Protein AF-A0AA96N6B8-F1 (afdb_monomer)

pLDDT: mean 71.85, std 11.32, range [42.31, 88.94]

Solvent-accessible surface area (backbone atoms only — not comparable to full-atom values): 5215 Å² total; per-residue (Å²): 62,39,41,42,42,38,42,90,94,44,93,86,57,66,51,75,48,83,50,80,80,85,64,47,78,66,54,49,50,54,50,48,54,51,51,52,52,51,41,59,76,65,66,27,53,34,38,39,42,34,32,65,69,46,89,76,80,52,72,69,58,48,54,51,53,53,52,46,51,52,55,38,44,75,74,60,25,46,71,44,83,40,47,74,65,81,88,80,121

Foldseek 3Di:
DKKWFDAPPDPPDIDIDDDDDPDDPVNLVVVLVVCLVCCLVVVTQEMEDECLVPPDDDPSSVVSVVVSCVSCVVSNYHYDYHNDDPVPD

Mean predicted aligned error: 8.03 Å

Sequence (89 aa):
MQLKFSRIGSPSNANYVEFSWDIDTKRAQQLMDNALLQGTQLELKYLIIDLSGVPIIDTMVANQIFKIISALKLTGIRTILTGICPEIA

Structure (mmCIF, N/CA/C/O backbone):
data_AF-A0AA96N6B8-F1
#
_entry.id   AF-A0AA96N6B8-F1
#
loop_
_atom_site.group_PDB
_atom_site.id
_atom_site.type_symbol
_atom_site.label_atom_id
_atom_site.label_alt_id
_atom_site.label_comp_id
_atom_site.label_asym_id
_atom_site.label_entity_id
_atom_site.label_seq_id
_atom_site.pdbx_PDB_ins_code
_atom_site.Cartn_x
_atom_site.Cartn_y
_atom_site.Cartn_z
_atom_site.occupancy
_atom_site.B_iso_or_equiv
_atom_site.auth_seq_id
_atom_site.auth_comp_id
_atom_site.auth_asym_id
_atom_site.auth_atom_id
_atom_site.pdbx_PDB_model_num
ATOM 1 N N . MET A 1 1 ? 2.770 9.562 -7.036 1.00 64.62 1 MET A N 1
ATOM 2 C CA . MET A 1 1 ? 1.722 8.693 -6.454 1.00 64.62 1 MET A CA 1
ATOM 3 C C . MET A 1 1 ? 0.892 9.562 -5.531 1.00 64.62 1 MET A C 1
ATOM 5 O O . MET A 1 1 ? 1.477 10.416 -4.871 1.00 64.62 1 MET A O 1
ATOM 9 N N . GLN A 1 2 ? -0.424 9.380 -5.483 1.00 65.44 2 GLN A N 1
ATOM 10 C CA . GLN A 1 2 ? -1.280 10.095 -4.532 1.00 65.44 2 GLN A CA 1
ATOM 11 C C . GLN A 1 2 ? -1.991 9.111 -3.600 1.00 65.44 2 GLN A C 1
ATOM 13 O O . GLN A 1 2 ? -2.478 8.070 -4.042 1.00 65.44 2 GLN A O 1
ATOM 18 N N . LEU A 1 3 ? -2.042 9.440 -2.306 1.00 65.50 3 LEU A N 1
ATOM 19 C CA . LEU A 1 3 ? -2.836 8.707 -1.323 1.00 65.50 3 LEU A CA 1
ATOM 20 C C . LEU A 1 3 ? -4.073 9.520 -0.971 1.00 65.50 3 LEU A C 1
ATOM 22 O O . LEU A 1 3 ? -3.972 10.661 -0.517 1.00 65.50 3 LEU A O 1
ATOM 26 N N . LYS A 1 4 ? -5.242 8.906 -1.142 1.00 69.06 4 LYS A N 1
ATOM 27 C CA . LYS A 1 4 ? -6.514 9.491 -0.730 1.00 69.06 4 LYS A CA 1
ATOM 28 C C . LYS A 1 4 ? -7.085 8.687 0.427 1.00 69.06 4 LYS A C 1
ATOM 30 O O . LYS A 1 4 ? -7.495 7.534 0.272 1.00 69.06 4 LYS A O 1
ATOM 35 N N . PHE A 1 5 ? -7.139 9.334 1.582 1.00 69.38 5 PHE A N 1
ATOM 36 C CA . PHE A 1 5 ? -7.692 8.789 2.811 1.00 69.38 5 PHE A CA 1
ATOM 37 C C . PHE A 1 5 ? -9.155 9.225 2.932 1.00 69.38 5 PHE A C 1
ATOM 39 O O . PHE A 1 5 ? -9.465 10.415 2.850 1.00 69.38 5 PHE A O 1
ATOM 46 N N . SER A 1 6 ? -10.077 8.272 3.099 1.00 63.47 6 SER A N 1
ATOM 47 C CA . SER A 1 6 ? -11.505 8.586 3.214 1.00 63.47 6 SER A CA 1
ATOM 48 C C . SER A 1 6 ? -12.223 7.678 4.207 1.00 63.47 6 SER A C 1
ATOM 50 O O . SER A 1 6 ? -12.105 6.451 4.173 1.00 63.47 6 SER A O 1
ATOM 52 N N . ARG A 1 7 ? -13.034 8.291 5.076 1.00 64.19 7 ARG A N 1
ATOM 53 C CA . ARG A 1 7 ? -13.962 7.581 5.957 1.00 64.19 7 ARG A CA 1
ATOM 54 C C . ARG A 1 7 ? -15.331 7.500 5.280 1.00 64.19 7 ARG A C 1
ATOM 56 O O . ARG A 1 7 ? -16.082 8.475 5.276 1.00 64.19 7 ARG A O 1
ATOM 63 N N . ILE A 1 8 ? -15.677 6.341 4.707 1.00 52.62 8 ILE A N 1
ATOM 64 C CA . ILE A 1 8 ? -17.017 6.133 4.127 1.00 52.62 8 ILE A CA 1
ATOM 65 C C . ILE A 1 8 ? -18.072 6.327 5.231 1.00 52.62 8 ILE A C 1
ATOM 67 O O . ILE A 1 8 ? -18.047 5.627 6.245 1.00 52.62 8 ILE A O 1
ATOM 71 N N . GLY A 1 9 ? -18.956 7.313 5.031 1.00 51.94 9 GLY A N 1
ATOM 72 C CA . GLY A 1 9 ? -19.936 7.811 6.008 1.00 51.94 9 GLY A CA 1
ATOM 73 C C . GLY A 1 9 ? -19.757 9.286 6.405 1.00 51.94 9 GLY A C 1
ATOM 74 O O . GLY A 1 9 ? -20.650 9.850 7.023 1.00 51.94 9 GLY A O 1
ATOM 75 N N . SER A 1 10 ? -18.644 9.930 6.029 1.00 50.12 10 SER A N 1
ATOM 76 C CA . SER A 1 10 ? -18.434 11.377 6.195 1.00 50.12 10 SER A CA 1
ATOM 77 C C . SER A 1 10 ? -17.842 11.967 4.906 1.00 50.12 10 SER A C 1
ATOM 79 O O . SER A 1 10 ? -16.619 12.055 4.785 1.00 50.12 10 SER A O 1
ATOM 81 N N . PRO A 1 11 ? -18.673 12.349 3.915 1.00 49.09 11 PRO A N 1
ATOM 82 C CA . PRO A 1 11 ? -18.204 12.836 2.611 1.00 49.09 11 PRO A CA 1
ATOM 83 C C . PRO A 1 11 ? -17.387 14.142 2.679 1.00 49.09 11 PRO A C 1
ATOM 85 O O . PRO A 1 11 ? -16.733 14.497 1.705 1.00 49.09 11 PRO A O 1
ATOM 88 N N . SER A 1 12 ? -17.379 14.829 3.823 1.00 57.28 12 SER A N 1
ATOM 89 C CA . SER A 1 12 ? -16.673 16.094 4.054 1.00 57.28 12 SER A CA 1
ATOM 90 C C . SER A 1 12 ? -15.204 15.982 4.501 1.00 57.28 12 SER A C 1
ATOM 92 O O . SER A 1 12 ? -14.516 16.993 4.458 1.00 57.28 12 SER A O 1
ATOM 94 N N . ASN A 1 13 ? -14.692 14.804 4.896 1.00 56.12 13 ASN A N 1
ATOM 95 C CA . ASN A 1 13 ? -13.322 14.645 5.430 1.00 56.12 13 ASN A CA 1
ATOM 96 C C . ASN A 1 13 ? -12.475 13.682 4.578 1.00 56.12 13 ASN A C 1
ATOM 98 O O . ASN A 1 13 ? -12.089 12.598 5.021 1.00 56.12 13 ASN A O 1
ATOM 102 N N . ALA A 1 14 ? -12.213 14.058 3.325 1.00 60.81 14 ALA A N 1
ATOM 103 C CA . ALA A 1 14 ? -11.205 13.390 2.506 1.00 60.81 14 ALA A CA 1
ATOM 104 C C . ALA A 1 14 ? -9.872 14.138 2.631 1.00 60.81 14 ALA A C 1
ATOM 106 O O . ALA A 1 14 ? -9.776 15.291 2.217 1.00 60.81 14 ALA A O 1
ATOM 107 N N . ASN A 1 15 ? -8.857 13.471 3.180 1.00 63.78 15 ASN A N 1
ATOM 108 C CA . ASN A 1 15 ? -7.500 14.005 3.242 1.00 63.78 15 ASN A CA 1
ATOM 109 C C . ASN A 1 15 ? -6.685 13.426 2.087 1.00 63.78 15 ASN A C 1
ATOM 111 O O . ASN A 1 15 ? -6.692 12.212 1.854 1.00 63.78 15 ASN A O 1
ATOM 115 N N . TYR A 1 16 ? -5.988 14.302 1.374 1.00 62.88 16 TYR A N 1
ATOM 116 C CA . TYR A 1 16 ? -5.076 13.928 0.303 1.00 62.88 16 TYR A CA 1
ATOM 117 C C . TYR A 1 16 ? -3.652 14.132 0.781 1.00 62.88 16 TYR A C 1
ATOM 119 O O . TYR A 1 16 ? -3.339 15.144 1.407 1.00 62.88 16 TYR A O 1
ATOM 127 N N . VAL A 1 17 ? -2.794 13.173 0.463 1.00 64.62 17 V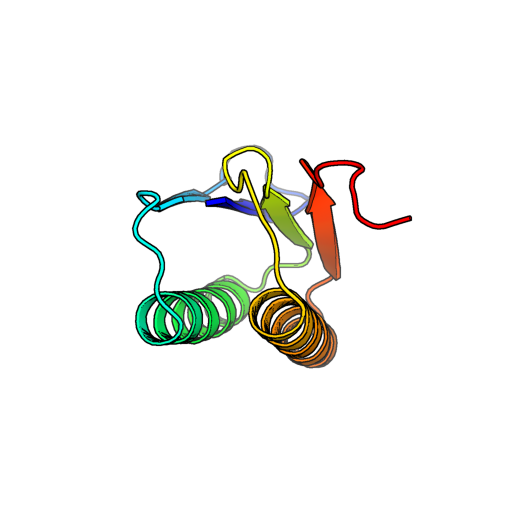AL A N 1
ATOM 128 C CA . VAL A 1 17 ? -1.356 13.342 0.608 1.00 64.62 17 VAL A CA 1
ATOM 129 C C . VAL A 1 17 ? -0.734 13.136 -0.765 1.00 64.62 17 VAL A C 1
ATOM 131 O O . VAL A 1 17 ? -0.802 12.048 -1.347 1.00 64.62 17 VAL A O 1
ATOM 134 N N . GLU A 1 18 ? -0.186 14.224 -1.300 1.00 55.75 18 GLU A N 1
ATOM 135 C CA . GLU A 1 18 ? 0.499 14.258 -2.588 1.00 55.75 18 GLU A CA 1
ATOM 136 C C . GLU A 1 18 ? 2.000 14.040 -2.405 1.00 55.75 18 GLU A C 1
ATOM 138 O O . GLU A 1 18 ? 2.609 14.552 -1.464 1.00 55.75 18 GLU A O 1
ATOM 143 N N . PHE A 1 19 ? 2.607 13.296 -3.331 1.00 59.62 19 PHE A N 1
ATOM 144 C CA . PHE A 1 19 ? 4.035 13.000 -3.301 1.00 59.62 19 PHE A CA 1
ATOM 145 C C . PHE A 1 19 ? 4.670 13.217 -4.678 1.00 59.62 19 PHE A C 1
ATOM 147 O O . PHE A 1 19 ? 4.178 12.703 -5.688 1.00 59.62 19 PHE A O 1
ATOM 154 N N . SER A 1 20 ? 5.780 13.964 -4.692 1.00 49.62 20 SER A N 1
ATOM 155 C CA . SER A 1 20 ? 6.589 14.243 -5.884 1.00 49.62 20 SER A CA 1
ATOM 156 C C . SER A 1 20 ? 7.485 13.054 -6.250 1.00 49.62 20 SER A C 1
ATOM 158 O O . SER A 1 20 ? 7.928 12.299 -5.386 1.00 49.62 20 SER A O 1
ATOM 160 N N . TRP A 1 21 ? 7.706 12.884 -7.550 1.00 51.78 21 TRP A N 1
ATOM 161 C CA . TRP A 1 21 ? 7.940 11.605 -8.225 1.00 51.78 21 TRP A CA 1
ATOM 162 C C . TRP A 1 21 ? 9.341 11.006 -8.146 1.00 51.78 21 TRP A C 1
ATOM 164 O O . TRP A 1 21 ? 9.588 9.936 -8.688 1.00 51.78 21 TRP A O 1
ATOM 174 N N . ASP A 1 22 ? 10.250 11.638 -7.425 1.00 57.47 22 ASP A N 1
ATOM 175 C CA . ASP A 1 22 ? 11.617 11.145 -7.294 1.00 57.47 22 ASP A CA 1
ATOM 176 C C . ASP A 1 22 ? 11.700 10.116 -6.144 1.00 57.47 22 ASP A C 1
ATOM 178 O O . ASP A 1 22 ? 12.409 10.291 -5.149 1.00 57.47 22 ASP A O 1
ATOM 182 N N . ILE A 1 23 ? 10.829 9.100 -6.206 1.00 58.09 23 ILE A N 1
ATOM 183 C CA . ILE A 1 23 ? 10.669 8.066 -5.180 1.00 58.09 23 ILE A CA 1
ATOM 184 C C . ILE A 1 23 ? 11.725 6.985 -5.423 1.00 58.09 23 ILE A C 1
ATOM 186 O O . ILE A 1 23 ? 11.533 6.080 -6.229 1.00 58.09 23 ILE A O 1
ATOM 190 N N . ASP A 1 24 ? 12.831 7.059 -4.686 1.00 62.78 24 ASP A N 1
ATOM 191 C CA . ASP A 1 24 ? 13.711 5.912 -4.479 1.00 62.78 24 ASP A CA 1
ATOM 192 C C . ASP A 1 24 ? 13.107 4.936 -3.443 1.00 62.78 24 ASP A C 1
ATOM 194 O O . ASP A 1 24 ? 12.121 5.230 -2.754 1.00 62.78 24 ASP A O 1
ATOM 198 N N . THR A 1 25 ? 13.717 3.759 -3.288 1.00 59.00 25 THR A N 1
ATOM 199 C CA . THR A 1 25 ? 13.303 2.722 -2.323 1.00 59.00 25 THR A CA 1
ATOM 200 C C . THR A 1 25 ? 13.120 3.259 -0.896 1.00 59.00 25 THR A C 1
ATOM 202 O O . THR A 1 25 ? 12.259 2.782 -0.153 1.00 59.00 25 THR A O 1
ATOM 205 N N . LYS A 1 26 ? 13.905 4.266 -0.494 1.00 66.56 26 LYS A N 1
ATOM 206 C CA . LYS A 1 26 ? 13.868 4.840 0.854 1.00 66.56 26 LYS A CA 1
ATOM 207 C C . LYS A 1 26 ? 12.650 5.742 1.034 1.00 66.56 26 LYS A C 1
ATOM 209 O O . LYS A 1 26 ? 11.955 5.630 2.044 1.00 66.56 26 LYS A O 1
ATOM 214 N N . ARG A 1 27 ? 12.347 6.589 0.049 1.00 68.12 27 ARG A N 1
ATOM 215 C CA . ARG A 1 27 ? 11.131 7.417 0.043 1.00 68.12 27 ARG A CA 1
ATOM 216 C C . ARG A 1 27 ? 9.872 6.573 -0.053 1.00 68.12 27 ARG A C 1
ATOM 218 O O . ARG A 1 27 ? 8.890 6.894 0.615 1.00 68.12 27 ARG A O 1
ATOM 225 N N . ALA A 1 28 ? 9.919 5.468 -0.801 1.00 67.00 28 ALA A N 1
ATOM 226 C CA . ALA A 1 28 ? 8.836 4.496 -0.812 1.00 67.00 28 ALA A CA 1
ATOM 227 C C . ALA A 1 28 ? 8.572 3.987 0.611 1.00 67.00 28 ALA A C 1
ATOM 229 O O . ALA A 1 28 ? 7.430 4.069 1.046 1.00 67.00 28 ALA A O 1
ATOM 230 N N . GLN A 1 29 ? 9.613 3.571 1.355 1.00 67.38 29 GLN A N 1
ATOM 231 C CA . GLN A 1 29 ? 9.504 3.078 2.743 1.00 67.38 29 GLN A CA 1
ATOM 232 C C . GLN A 1 29 ? 8.891 4.102 3.695 1.00 67.38 29 GLN A C 1
ATOM 234 O O . GLN A 1 29 ? 7.952 3.787 4.419 1.00 67.38 29 GLN A O 1
ATOM 239 N N . GLN A 1 30 ? 9.355 5.347 3.642 1.00 73.81 30 GLN A N 1
ATOM 240 C CA . GLN A 1 30 ? 8.808 6.417 4.480 1.00 73.81 30 GLN A CA 1
ATOM 241 C C . GLN A 1 30 ? 7.333 6.697 4.176 1.00 73.81 30 GLN A C 1
ATOM 243 O O . GLN A 1 30 ? 6.543 6.989 5.075 1.00 73.81 30 GLN A O 1
ATOM 248 N N . LEU A 1 31 ? 6.945 6.594 2.907 1.00 70.44 31 LEU A N 1
ATOM 249 C CA . LEU A 1 31 ? 5.555 6.721 2.499 1.00 70.44 31 LEU A CA 1
ATOM 250 C C . LEU A 1 31 ? 4.706 5.571 3.063 1.00 70.44 31 LEU A C 1
ATOM 252 O O . LEU A 1 31 ? 3.591 5.822 3.522 1.00 70.44 31 LEU A O 1
ATOM 256 N N . MET A 1 32 ? 5.250 4.348 3.110 1.00 69.81 32 MET A N 1
ATOM 257 C CA . MET A 1 32 ? 4.593 3.184 3.730 1.00 69.81 32 MET A CA 1
ATOM 258 C C . MET A 1 32 ? 4.278 3.430 5.202 1.00 69.81 32 MET A C 1
ATOM 260 O O . MET A 1 32 ? 3.135 3.252 5.625 1.00 69.81 32 MET A O 1
ATOM 264 N N . ASP A 1 33 ? 5.279 3.867 5.965 1.00 73.38 33 ASP A N 1
ATOM 265 C CA . ASP A 1 33 ? 5.156 4.058 7.409 1.00 73.38 33 ASP A CA 1
ATOM 266 C C . ASP A 1 33 ? 4.138 5.162 7.718 1.00 73.38 33 ASP A C 1
ATOM 268 O O . ASP A 1 33 ? 3.280 5.012 8.589 1.00 73.38 33 ASP A O 1
ATOM 272 N N . ASN A 1 34 ? 4.155 6.237 6.925 1.00 77.12 34 ASN A N 1
ATOM 273 C CA . ASN A 1 34 ? 3.190 7.325 7.039 1.00 77.12 34 ASN A CA 1
ATOM 274 C C . ASN A 1 34 ? 1.763 6.891 6.687 1.00 77.12 34 ASN A C 1
ATOM 276 O O . ASN A 1 34 ? 0.826 7.301 7.369 1.00 77.12 34 ASN A O 1
ATOM 280 N N . ALA A 1 35 ? 1.577 6.069 5.651 1.00 73.44 35 ALA A N 1
ATOM 281 C CA . ALA A 1 35 ? 0.258 5.570 5.267 1.00 73.44 35 ALA A CA 1
ATOM 282 C C . ALA A 1 35 ? -0.337 4.638 6.334 1.00 73.44 35 ALA A C 1
ATOM 284 O O . ALA A 1 35 ? -1.527 4.734 6.637 1.00 73.44 35 ALA A O 1
ATOM 285 N N . LEU A 1 36 ? 0.487 3.772 6.932 1.00 72.94 36 LEU A N 1
ATOM 286 C CA . LEU A 1 36 ? 0.088 2.884 8.027 1.00 72.94 36 LEU A CA 1
ATOM 287 C C . LEU A 1 36 ? -0.245 3.662 9.302 1.00 72.94 36 LEU A C 1
ATOM 289 O O . LEU A 1 36 ? -1.290 3.419 9.915 1.00 72.94 36 LEU A O 1
ATOM 293 N N . LEU A 1 37 ? 0.611 4.616 9.678 1.00 79.62 37 LEU A N 1
ATOM 294 C CA . LEU A 1 37 ? 0.418 5.450 10.860 1.00 79.62 37 LEU A CA 1
ATOM 295 C C . LEU A 1 37 ? -0.854 6.292 10.730 1.00 79.62 37 LEU A C 1
ATOM 297 O O . LEU A 1 37 ? -1.730 6.214 11.590 1.00 79.62 37 LEU A O 1
ATOM 301 N N . GLN A 1 38 ? -0.993 7.041 9.632 1.00 76.06 38 GLN A N 1
ATOM 302 C CA . GLN A 1 38 ? -2.163 7.890 9.404 1.00 76.06 38 GLN A CA 1
ATOM 303 C C . GLN A 1 38 ? -3.432 7.062 9.223 1.00 76.06 38 GLN A C 1
ATOM 305 O O . GLN A 1 38 ? -4.470 7.408 9.776 1.00 76.06 38 GLN A O 1
ATOM 310 N N . GLY A 1 39 ? -3.363 5.945 8.494 1.00 73.50 39 GLY A N 1
ATOM 311 C CA . GLY A 1 39 ? -4.526 5.094 8.268 1.00 73.50 39 GLY A CA 1
ATOM 312 C C . GLY A 1 39 ? -5.104 4.520 9.559 1.00 73.50 39 GLY A C 1
ATOM 313 O O . GLY A 1 39 ? -6.324 4.484 9.724 1.00 73.50 39 GLY A O 1
ATOM 314 N N . THR A 1 40 ? -4.226 4.135 10.487 1.00 74.50 40 THR A N 1
ATOM 315 C CA . THR A 1 40 ? -4.616 3.618 11.802 1.00 74.50 40 THR A CA 1
ATOM 316 C C . THR A 1 40 ? -5.120 4.738 12.714 1.00 74.50 40 THR A C 1
ATOM 318 O O . THR A 1 40 ? -6.186 4.600 13.304 1.00 74.50 40 THR A O 1
ATOM 321 N N . GLN A 1 41 ? -4.410 5.872 12.791 1.00 78.62 41 GLN A N 1
ATOM 322 C CA . GLN A 1 41 ? -4.823 7.027 13.605 1.00 78.62 41 GLN A CA 1
ATOM 323 C C . GLN A 1 41 ? -6.177 7.607 13.180 1.00 78.62 41 GLN A C 1
ATOM 325 O O . GLN A 1 41 ? -6.934 8.090 14.016 1.00 78.62 41 GLN A O 1
ATOM 330 N N . L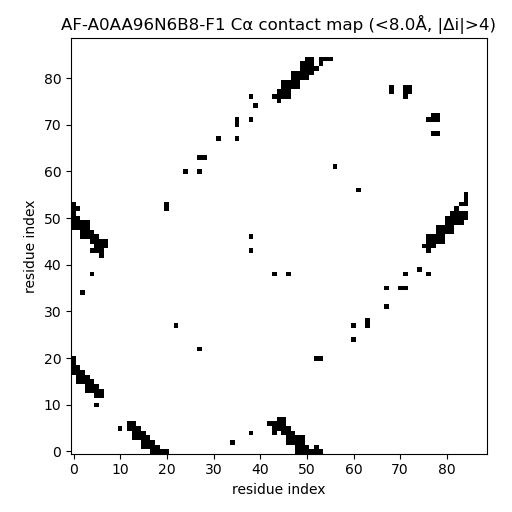EU A 1 42 ? -6.481 7.569 11.883 1.00 74.19 42 LEU A N 1
ATOM 331 C CA . LEU A 1 42 ? -7.719 8.106 11.319 1.00 74.19 42 LEU A CA 1
ATOM 332 C C . LEU A 1 42 ? -8.867 7.078 11.282 1.00 74.19 42 LEU A C 1
ATOM 334 O O . LEU A 1 42 ? -9.921 7.387 10.721 1.00 74.19 42 LEU A O 1
ATOM 338 N N . GLU A 1 43 ? -8.672 5.873 11.840 1.00 75.69 43 GLU A N 1
ATOM 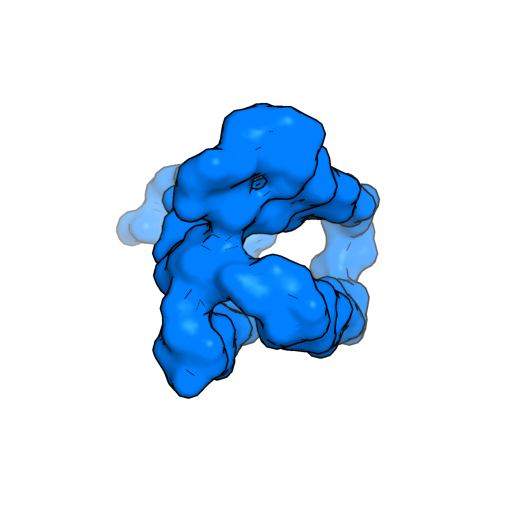339 C CA . GLU A 1 43 ? -9.643 4.763 11.841 1.00 75.69 43 GLU A CA 1
ATOM 340 C C . GLU A 1 43 ? -10.280 4.533 10.463 1.00 75.69 43 GLU A C 1
ATOM 342 O O . GLU A 1 43 ? -11.505 4.429 10.293 1.00 75.69 43 GLU A O 1
ATOM 347 N N . LEU A 1 44 ? -9.446 4.534 9.425 1.00 77.50 44 LEU A N 1
ATOM 348 C CA . LEU A 1 44 ? -9.958 4.473 8.068 1.00 77.50 44 LEU A CA 1
ATOM 349 C C . LEU A 1 44 ? -10.580 3.113 7.792 1.00 77.50 44 LEU A C 1
ATOM 351 O O . LEU A 1 44 ? -10.058 2.067 8.148 1.00 77.50 44 LEU A O 1
ATOM 355 N N . LYS A 1 45 ? -11.693 3.117 7.065 1.00 81.94 45 LYS A N 1
ATOM 356 C CA . LYS A 1 45 ? -12.235 1.880 6.491 1.00 81.94 45 LYS A CA 1
ATOM 357 C C . LYS A 1 45 ? -11.644 1.593 5.114 1.00 81.94 45 LYS A C 1
ATOM 359 O O . LYS A 1 45 ? -11.626 0.439 4.689 1.00 81.94 45 LYS A O 1
ATOM 364 N N . TYR A 1 46 ? -11.193 2.639 4.416 1.00 82.25 46 TYR A N 1
ATOM 365 C CA . TYR A 1 46 ? -10.743 2.559 3.033 1.00 82.25 46 TYR A CA 1
ATOM 366 C C . TYR A 1 46 ? -9.536 3.463 2.766 1.00 82.25 46 TYR A C 1
ATOM 368 O O . TYR A 1 46 ? -9.466 4.585 3.270 1.00 82.25 46 TYR A O 1
ATOM 376 N N . LEU A 1 47 ? -8.628 2.980 1.919 1.00 82.81 47 LEU A N 1
ATOM 377 C CA . LEU A 1 47 ? -7.503 3.732 1.368 1.00 82.81 47 LEU A CA 1
ATOM 378 C C . LEU A 1 47 ? -7.487 3.587 -0.152 1.00 82.81 47 LEU A C 1
ATOM 380 O O . LEU A 1 47 ? -7.523 2.466 -0.652 1.00 82.81 47 LEU A O 1
ATOM 384 N N . ILE A 1 48 ? -7.386 4.695 -0.883 1.00 84.19 48 ILE A N 1
ATOM 385 C CA . ILE A 1 48 ? -7.144 4.667 -2.329 1.00 84.19 48 ILE A CA 1
ATOM 386 C C . ILE A 1 48 ? -5.685 5.043 -2.576 1.00 84.19 48 ILE A C 1
ATOM 388 O O . ILE A 1 48 ? -5.214 6.071 -2.084 1.00 84.19 48 ILE A O 1
ATOM 392 N N . ILE A 1 49 ? -4.990 4.205 -3.340 1.00 82.38 49 ILE A N 1
ATOM 393 C CA . ILE A 1 49 ? -3.626 4.441 -3.806 1.00 82.38 49 ILE A CA 1
ATOM 394 C C . ILE A 1 49 ? -3.692 4.680 -5.314 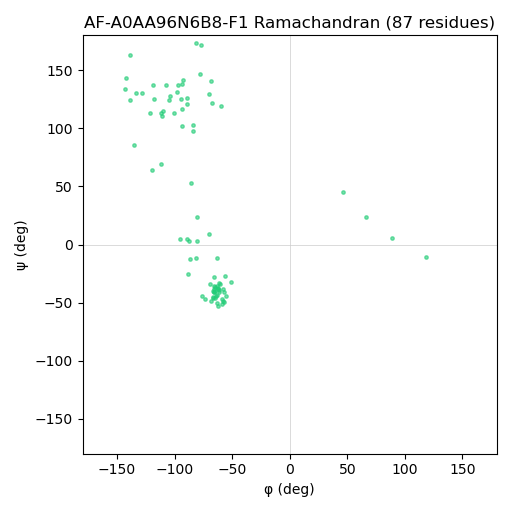1.00 82.38 49 ILE A C 1
ATOM 396 O O . ILE A 1 49 ? -4.073 3.783 -6.070 1.00 82.38 49 ILE A O 1
ATOM 400 N N . ASP A 1 50 ? -3.347 5.892 -5.744 1.00 82.06 50 ASP A N 1
ATOM 401 C CA . ASP A 1 50 ? -3.279 6.261 -7.156 1.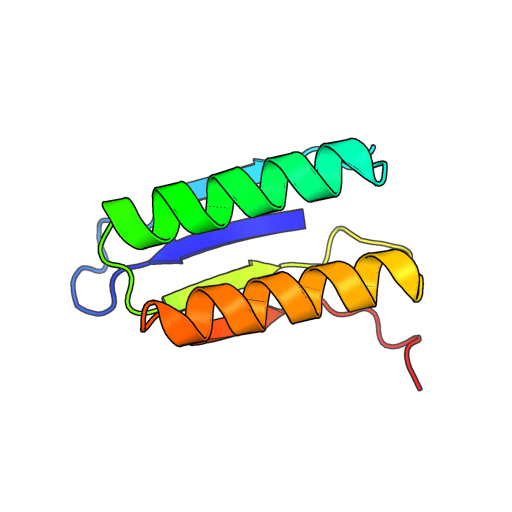00 82.06 50 ASP A CA 1
ATOM 402 C C . ASP A 1 50 ? -1.837 6.243 -7.670 1.00 82.06 50 ASP A C 1
ATOM 404 O O . ASP A 1 50 ? -0.976 7.040 -7.267 1.00 82.06 50 ASP A O 1
ATOM 408 N N . LEU A 1 51 ? -1.600 5.299 -8.576 1.00 78.69 51 LEU A N 1
ATOM 409 C CA . LEU A 1 51 ? -0.335 5.035 -9.236 1.00 78.69 51 LEU A CA 1
ATOM 410 C C . LEU A 1 51 ? -0.223 5.738 -10.596 1.00 78.69 51 LEU A C 1
ATOM 412 O O . LEU A 1 51 ? 0.798 5.573 -11.245 1.00 78.69 51 LEU A O 1
ATOM 416 N N . SER A 1 52 ? -1.192 6.569 -11.001 1.00 75.81 52 SER A N 1
ATOM 417 C CA . SER A 1 52 ? -1.225 7.256 -12.308 1.00 75.81 52 SER A CA 1
ATOM 418 C C . SER A 1 52 ? 0.004 8.118 -12.599 1.00 75.81 52 SER A C 1
ATOM 420 O O . SER A 1 52 ? 0.380 8.317 -13.749 1.00 75.81 52 SER A O 1
ATOM 422 N N . GLY A 1 53 ? 0.657 8.622 -11.553 1.00 68.69 53 GLY A N 1
ATOM 423 C CA . GLY A 1 53 ? 1.907 9.350 -11.705 1.00 68.69 53 GLY A CA 1
ATOM 424 C C . GLY A 1 53 ? 3.141 8.452 -11.854 1.00 68.69 53 GLY A C 1
ATOM 425 O O . GLY A 1 53 ? 4.196 9.000 -12.135 1.00 68.69 53 GLY A O 1
ATOM 426 N N . VAL A 1 54 ? 3.044 7.139 -11.601 1.00 71.88 54 VAL A N 1
ATOM 427 C CA . VAL A 1 54 ? 4.159 6.177 -11.662 1.00 71.88 54 VAL A CA 1
ATOM 428 C C . VAL A 1 54 ? 4.352 5.701 -13.095 1.00 71.88 54 VAL A C 1
ATOM 430 O O . VAL A 1 54 ? 3.597 4.839 -13.539 1.00 71.88 54 VAL A O 1
ATOM 433 N N . PRO A 1 55 ? 5.357 6.198 -13.836 1.00 64.12 55 PRO A N 1
ATOM 434 C CA . PRO A 1 55 ? 5.527 5.771 -15.217 1.00 64.12 55 PRO A CA 1
ATOM 435 C C . PRO A 1 55 ? 5.991 4.312 -15.307 1.00 64.12 55 PRO A C 1
ATOM 437 O O . PRO A 1 55 ? 5.602 3.613 -16.233 1.00 64.12 55 PRO A O 1
ATOM 440 N N . ILE A 1 56 ? 6.805 3.847 -14.348 1.00 72.69 56 ILE A N 1
ATOM 441 C CA . ILE A 1 56 ? 7.392 2.501 -14.342 1.00 72.69 56 ILE A CA 1
ATOM 442 C C . ILE A 1 56 ? 7.342 1.939 -12.920 1.00 72.69 56 ILE A C 1
ATOM 444 O O . ILE A 1 56 ? 7.860 2.550 -11.984 1.00 72.69 56 ILE A O 1
ATOM 448 N N .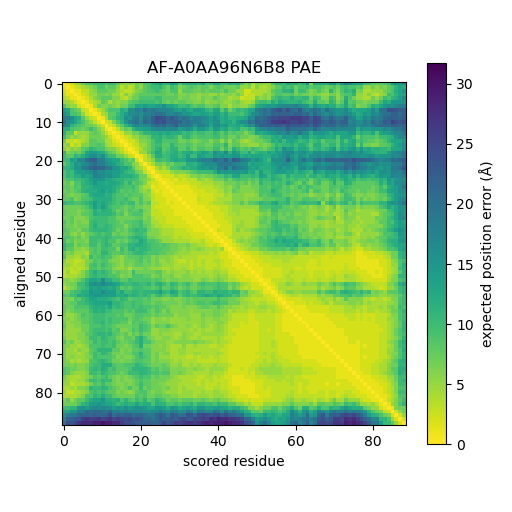 ILE A 1 57 ? 6.730 0.765 -12.766 1.00 75.12 57 ILE A N 1
ATOM 449 C CA . ILE A 1 57 ? 6.716 -0.003 -11.517 1.00 75.12 57 ILE A CA 1
ATOM 450 C C . ILE A 1 57 ? 7.559 -1.253 -11.741 1.00 75.12 57 ILE A C 1
ATOM 452 O O . ILE A 1 57 ? 7.152 -2.151 -12.473 1.00 75.12 57 ILE A O 1
ATOM 456 N N . ASP A 1 58 ? 8.722 -1.329 -11.100 1.00 76.56 58 ASP A N 1
ATOM 457 C CA . ASP A 1 58 ? 9.511 -2.557 -11.093 1.00 76.56 58 ASP A CA 1
ATOM 458 C C . ASP A 1 58 ? 9.005 -3.563 -10.039 1.00 76.56 58 ASP A C 1
ATOM 460 O O . ASP A 1 58 ? 8.140 -3.283 -9.200 1.00 76.56 58 ASP A O 1
ATOM 464 N N . THR A 1 59 ? 9.575 -4.769 -10.057 1.00 80.94 59 THR A N 1
ATOM 465 C CA . THR A 1 59 ? 9.218 -5.841 -9.117 1.00 80.94 59 THR A CA 1
ATOM 466 C C . THR A 1 59 ? 9.497 -5.479 -7.654 1.00 80.94 59 THR A C 1
ATOM 468 O O . THR A 1 59 ? 8.767 -5.922 -6.764 1.00 80.94 59 THR A O 1
ATOM 471 N N . MET A 1 60 ? 10.536 -4.687 -7.369 1.00 78.62 60 MET A N 1
ATOM 472 C CA . MET A 1 60 ? 10.863 -4.285 -5.999 1.00 78.62 60 MET A CA 1
ATOM 473 C C . MET A 1 60 ? 9.801 -3.338 -5.445 1.00 78.62 60 MET A C 1
ATOM 475 O O . MET A 1 60 ? 9.293 -3.573 -4.347 1.00 78.62 60 MET A O 1
ATOM 479 N N . VAL A 1 61 ? 9.428 -2.311 -6.206 1.00 75.50 61 VAL A N 1
ATOM 480 C CA . VAL A 1 61 ? 8.383 -1.350 -5.841 1.00 75.50 61 VAL A CA 1
ATOM 481 C C . VAL A 1 61 ? 7.030 -2.053 -5.713 1.00 75.50 61 VAL A C 1
ATOM 483 O O . VAL A 1 61 ? 6.334 -1.854 -4.716 1.00 75.50 61 VAL A O 1
ATOM 486 N N . ALA A 1 62 ? 6.684 -2.946 -6.646 1.00 79.25 62 ALA A N 1
ATOM 487 C CA . ALA A 1 62 ? 5.455 -3.737 -6.574 1.00 79.25 62 ALA A CA 1
ATOM 488 C C . ALA A 1 62 ? 5.385 -4.585 -5.291 1.00 79.25 62 ALA A C 1
ATOM 490 O O . ALA A 1 62 ? 4.393 -4.532 -4.560 1.00 79.25 62 ALA A O 1
ATOM 491 N N . ASN A 1 63 ? 6.457 -5.318 -4.967 1.00 82.00 63 ASN A N 1
ATOM 492 C CA . ASN A 1 63 ? 6.530 -6.128 -3.747 1.00 82.00 63 ASN A CA 1
ATOM 493 C C . ASN A 1 63 ? 6.318 -5.296 -2.482 1.00 82.00 63 ASN A C 1
ATOM 495 O O . ASN A 1 63 ? 5.667 -5.747 -1.537 1.00 82.00 63 ASN A O 1
ATOM 499 N N . GLN A 1 64 ? 6.856 -4.081 -2.456 1.00 76.81 64 GLN A N 1
ATOM 500 C CA . GLN A 1 64 ? 6.644 -3.174 -1.342 1.00 76.81 64 GLN A CA 1
ATOM 501 C C . GLN A 1 64 ? 5.187 -2.712 -1.240 1.00 76.81 64 GLN A C 1
ATOM 503 O O . GLN A 1 64 ? 4.601 -2.799 -0.162 1.00 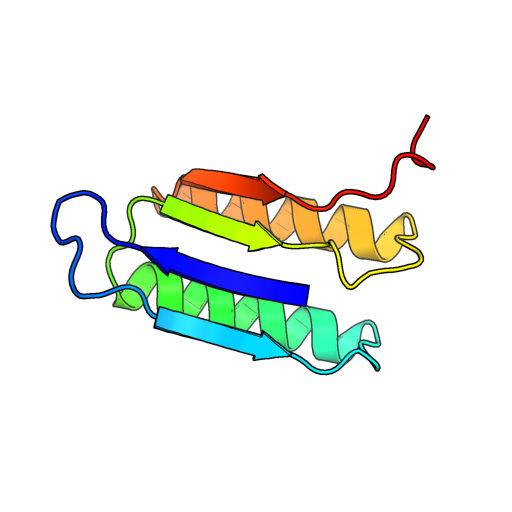76.81 64 GLN A O 1
ATOM 508 N N . ILE A 1 65 ? 4.557 -2.329 -2.354 1.00 78.88 65 ILE A N 1
ATOM 509 C CA . ILE A 1 65 ? 3.131 -1.963 -2.386 1.00 78.88 65 ILE A CA 1
ATOM 510 C C . ILE A 1 65 ? 2.260 -3.103 -1.830 1.00 78.88 65 ILE A C 1
ATOM 512 O O . ILE A 1 65 ? 1.387 -2.866 -0.993 1.00 78.88 65 ILE A O 1
ATOM 516 N N . PHE A 1 66 ? 2.526 -4.355 -2.211 1.00 85.38 66 PHE A N 1
ATOM 517 C CA . PHE A 1 66 ? 1.769 -5.505 -1.703 1.00 85.38 66 PHE A CA 1
ATOM 518 C C . PHE A 1 66 ? 1.947 -5.750 -0.200 1.00 85.38 66 PHE A C 1
ATOM 520 O O . PHE A 1 66 ? 0.979 -6.107 0.482 1.00 85.38 66 PHE A O 1
ATOM 527 N N . LYS A 1 67 ? 3.148 -5.523 0.349 1.00 84.69 67 LYS A N 1
ATOM 528 C CA . LYS A 1 67 ? 3.376 -5.596 1.803 1.00 84.69 67 LYS A CA 1
ATOM 529 C C . LYS A 1 67 ? 2.538 -4.561 2.551 1.00 84.69 67 LYS A C 1
ATOM 531 O O . LYS A 1 67 ? 1.932 -4.900 3.564 1.00 84.69 67 LYS A O 1
ATOM 536 N N . ILE A 1 68 ? 2.435 -3.341 2.021 1.00 79.12 68 ILE A N 1
ATOM 537 C CA . ILE A 1 68 ? 1.620 -2.264 2.607 1.00 79.12 68 ILE A CA 1
ATOM 538 C C . ILE A 1 68 ? 0.146 -2.648 2.618 1.00 79.12 68 ILE A C 1
ATOM 540 O O . ILE A 1 68 ? -0.506 -2.568 3.655 1.00 79.12 68 ILE A O 1
ATOM 544 N N . ILE A 1 69 ? -0.377 -3.094 1.474 1.00 85.31 69 ILE A N 1
ATOM 545 C CA . ILE A 1 69 ? -1.776 -3.522 1.349 1.00 85.31 69 ILE A CA 1
ATOM 546 C C . ILE A 1 69 ? -2.077 -4.636 2.354 1.00 85.31 69 ILE A C 1
ATOM 548 O O . ILE A 1 69 ? -3.124 -4.629 3.001 1.00 85.31 69 ILE A O 1
ATOM 552 N N . SER A 1 70 ? -1.140 -5.569 2.530 1.00 88.94 70 SER A N 1
ATOM 553 C CA . SER A 1 70 ? -1.269 -6.653 3.503 1.00 88.94 70 SER A CA 1
ATOM 554 C C . SER A 1 70 ? -1.289 -6.129 4.941 1.00 88.94 70 SER A C 1
ATOM 556 O O . SER A 1 70 ? -2.164 -6.516 5.711 1.00 88.94 70 SER A O 1
ATOM 558 N N . ALA A 1 71 ? -0.385 -5.214 5.298 1.00 85.94 71 ALA A N 1
ATOM 559 C CA . ALA A 1 71 ? -0.331 -4.614 6.630 1.00 85.94 71 ALA A CA 1
ATOM 560 C C . ALA A 1 71 ? -1.589 -3.783 6.951 1.00 85.94 71 ALA A C 1
ATOM 562 O O . ALA A 1 71 ? -2.176 -3.945 8.016 1.00 85.94 71 ALA A O 1
ATOM 563 N N . LEU A 1 72 ? -2.066 -2.967 6.007 1.00 83.19 72 LEU A N 1
ATOM 564 C CA . LEU A 1 72 ? -3.311 -2.198 6.131 1.00 83.19 72 LEU A CA 1
ATOM 565 C C . LEU A 1 72 ? -4.540 -3.104 6.276 1.00 83.19 72 LEU A C 1
ATOM 567 O O . LEU A 1 72 ? -5.445 -2.823 7.059 1.00 83.19 72 LEU A O 1
ATOM 571 N N . LYS A 1 73 ? -4.563 -4.236 5.567 1.00 87.00 73 LYS A N 1
ATOM 572 C CA . LYS A 1 73 ? -5.633 -5.225 5.713 1.00 87.00 73 LYS A CA 1
ATOM 573 C C . LYS A 1 73 ? -5.676 -5.808 7.128 1.00 87.00 73 LYS A C 1
ATOM 575 O O . LYS A 1 73 ? -6.770 -6.018 7.649 1.00 87.00 73 LYS A O 1
ATOM 580 N N . LEU A 1 74 ? -4.519 -6.042 7.756 1.00 88.12 74 LEU A N 1
ATOM 581 C CA . LEU A 1 74 ? -4.440 -6.523 9.143 1.00 88.12 74 LEU A CA 1
ATOM 582 C C . LEU A 1 74 ? -4.977 -5.498 10.152 1.00 88.12 74 LEU A C 1
ATOM 584 O O . LEU A 1 74 ? -5.498 -5.898 11.189 1.00 88.12 74 LEU A O 1
ATOM 588 N N . THR A 1 75 ? -4.914 -4.200 9.841 1.00 83.50 75 THR A N 1
ATOM 589 C CA . THR A 1 75 ? -5.493 -3.134 10.677 1.00 83.50 75 THR A CA 1
ATOM 590 C C . THR A 1 75 ? -6.967 -2.843 10.364 1.00 83.50 75 THR A C 1
ATOM 592 O O . THR A 1 75 ? -7.564 -1.960 10.973 1.00 83.50 75 THR A O 1
ATOM 595 N N . GLY A 1 76 ? -7.589 -3.598 9.448 1.00 84.12 76 GLY A N 1
ATOM 596 C CA . GLY A 1 76 ? -9.002 -3.450 9.076 1.00 84.12 76 GLY A CA 1
ATOM 597 C C . GLY A 1 76 ? -9.272 -2.451 7.944 1.00 84.12 76 GLY A C 1
ATOM 598 O O . GLY A 1 76 ? -10.433 -2.211 7.603 1.00 84.12 76 GLY A O 1
ATOM 599 N N . ILE A 1 77 ? -8.224 -1.904 7.324 1.00 85.69 77 ILE A N 1
ATOM 600 C CA . ILE A 1 77 ? -8.319 -0.929 6.235 1.00 85.69 77 ILE A CA 1
ATOM 601 C C . ILE A 1 77 ? -8.378 -1.674 4.896 1.00 85.69 77 ILE A C 1
ATOM 603 O O . ILE A 1 77 ? -7.508 -2.482 4.571 1.00 85.69 77 ILE A O 1
ATOM 607 N N . ARG A 1 78 ? -9.395 -1.392 4.073 1.00 87.31 78 ARG A N 1
ATOM 608 C CA . ARG A 1 78 ? -9.484 -1.920 2.702 1.00 87.31 78 ARG A CA 1
ATOM 609 C C . ARG A 1 78 ? -8.790 -0.995 1.708 1.00 87.31 78 ARG A C 1
ATOM 611 O O . ARG A 1 78 ? -9.197 0.152 1.545 1.00 87.31 78 ARG A O 1
ATOM 618 N N . THR A 1 79 ? -7.794 -1.503 0.995 1.00 86.44 79 THR A N 1
ATOM 619 C CA . THR A 1 79 ? -7.051 -0.717 0.001 1.00 86.44 79 THR A CA 1
ATOM 620 C C . THR A 1 79 ? -7.580 -0.942 -1.417 1.00 86.44 79 THR A C 1
ATOM 622 O O . THR A 1 79 ? -7.853 -2.075 -1.804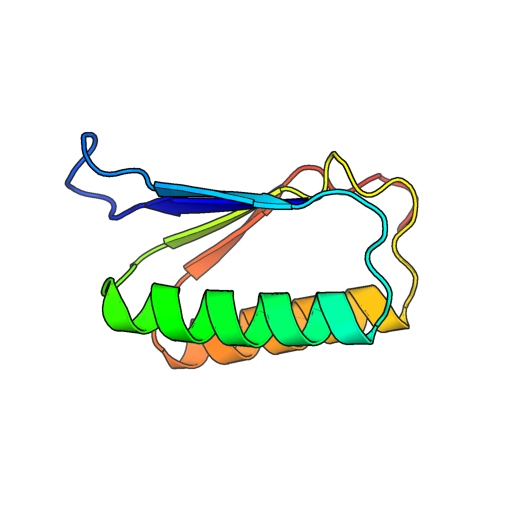 1.00 86.44 79 THR A O 1
ATOM 625 N N . ILE A 1 80 ? -7.704 0.134 -2.196 1.00 88.44 80 ILE A N 1
ATOM 626 C CA . ILE A 1 80 ? -8.078 0.139 -3.616 1.00 88.44 80 ILE A CA 1
ATOM 627 C C . ILE A 1 80 ? -6.906 0.729 -4.404 1.00 88.44 80 ILE A C 1
ATOM 629 O O . ILE A 1 80 ? -6.458 1.836 -4.103 1.00 88.44 80 ILE A O 1
ATOM 633 N N . LEU A 1 81 ? -6.417 -0.003 -5.405 1.00 85.44 81 LEU A N 1
ATOM 634 C CA . LEU A 1 81 ? -5.381 0.472 -6.323 1.00 85.44 81 LEU A CA 1
ATOM 635 C C . LEU A 1 81 ? -6.020 1.078 -7.574 1.00 85.44 81 LEU A C 1
ATOM 637 O O . LEU A 1 81 ? -6.970 0.523 -8.123 1.00 85.44 81 LEU A O 1
ATOM 641 N N . THR A 1 82 ? -5.481 2.206 -8.027 1.00 85.38 82 THR A N 1
ATOM 642 C CA . THR A 1 82 ? -5.914 2.932 -9.230 1.00 85.38 82 THR A CA 1
ATOM 643 C C . THR A 1 82 ? -4.697 3.430 -10.010 1.00 85.38 82 THR A C 1
ATOM 645 O O . THR A 1 82 ? -3.590 3.432 -9.473 1.00 85.38 82 THR A O 1
ATOM 648 N N . GLY A 1 83 ? -4.880 3.803 -11.280 1.00 80.81 83 GLY A N 1
ATOM 649 C CA . GLY A 1 83 ? -3.801 4.371 -12.097 1.00 80.81 83 GLY A CA 1
ATOM 650 C C . GLY A 1 83 ? -2.652 3.405 -12.409 1.00 80.81 83 GLY A C 1
ATOM 651 O O . GLY A 1 83 ? -1.538 3.849 -12.650 1.00 80.81 83 GLY A O 1
ATOM 652 N N . ILE A 1 84 ? -2.898 2.090 -12.377 1.00 77.38 84 ILE A N 1
ATOM 653 C CA . ILE A 1 84 ? -1.899 1.082 -12.759 1.00 77.38 84 ILE A CA 1
ATOM 654 C C . ILE A 1 84 ? -1.647 1.202 -14.267 1.00 77.38 84 ILE A C 1
ATOM 656 O O . ILE A 1 84 ? -2.583 1.072 -15.058 1.00 77.38 84 ILE A O 1
ATOM 660 N N . CYS A 1 85 ? -0.393 1.441 -14.656 1.00 67.69 85 CYS A N 1
ATOM 661 C CA . CYS A 1 85 ? 0.012 1.420 -16.057 1.00 67.69 85 CYS A CA 1
ATOM 662 C C . CYS A 1 85 ? -0.035 -0.039 -16.568 1.00 67.69 85 CYS A C 1
ATOM 664 O O . CYS A 1 85 ? 0.505 -0.920 -15.896 1.00 67.69 85 CYS A O 1
ATOM 666 N N . PRO A 1 86 ? -0.686 -0.334 -17.707 1.00 58.22 86 PRO A N 1
ATOM 667 C CA . PRO A 1 86 ? -0.963 -1.702 -18.161 1.00 58.22 86 PRO A CA 1
ATOM 668 C C . PRO A 1 86 ? 0.255 -2.526 -18.624 1.00 58.22 86 PRO A C 1
ATOM 670 O O . PRO A 1 86 ? 0.066 -3.631 -19.117 1.00 58.22 86 PRO A O 1
ATOM 673 N N . GLU A 1 87 ? 1.494 -2.073 -18.430 1.00 56.75 87 GLU A N 1
ATOM 674 C CA . GLU A 1 87 ? 2.711 -2.832 -18.790 1.00 56.75 87 GLU A CA 1
ATOM 675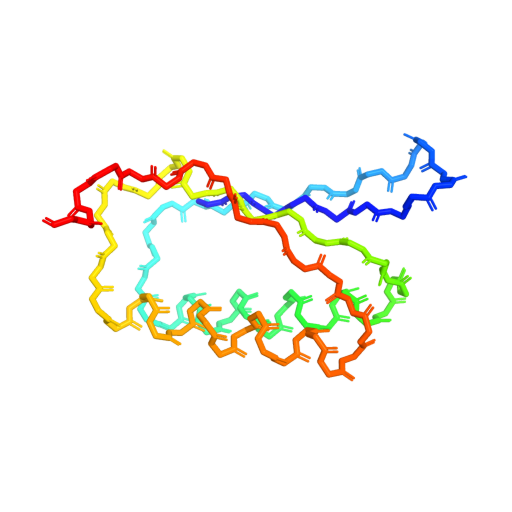 C C . GLU A 1 87 ? 3.111 -3.900 -17.750 1.00 56.75 87 GLU A C 1
ATOM 677 O O . GLU A 1 87 ? 4.255 -4.340 -17.683 1.00 56.75 87 GLU A O 1
ATOM 682 N N . ILE A 1 88 ? 2.146 -4.365 -16.955 1.00 51.50 88 ILE A N 1
ATOM 683 C CA . ILE A 1 88 ? 2.270 -5.555 -16.109 1.00 51.50 88 ILE A CA 1
ATOM 684 C C . ILE A 1 88 ? 1.340 -6.637 -16.684 1.00 51.50 88 ILE A C 1
ATOM 686 O O . ILE A 1 88 ? 0.295 -6.935 -16.103 1.00 51.50 88 ILE A O 1
ATOM 690 N N . ALA A 1 89 ? 1.683 -7.174 -17.859 1.00 42.31 89 ALA A N 1
ATOM 691 C CA . ALA A 1 89 ? 1.057 -8.351 -18.470 1.00 42.31 89 ALA A CA 1
ATOM 692 C C . ALA A 1 89 ? 2.104 -9.191 -19.210 1.00 42.31 89 ALA A C 1
ATOM 694 O O . ALA A 1 89 ? 2.897 -8.595 -19.973 1.00 42.31 89 ALA A O 1
#

Radius of gyration: 12.79 Å; Cα contacts (8 Å, |Δi|>4): 120; chains: 1; bounding box: 34×24×32 Å

Nearest PDB structures (foldseek):
  6jhk-assembly1_A  TM=9.254E-01  e=1.455E-03  Bacillus subtilis
  6qcm-assembly1_d  TM=9.068E-01  e=4.378E-03  Listeria monocytogenes EGD-e
  1vc1-assembly1_B  TM=7.218E-01  e=3.484E-02  Thermotoga maritima
  7xhj-assembly1_B  TM=5.165E-01  e=1.194E-01  Deinococcus radiodurans R1 = ATCC 13939 = DSM 20539
  5m31-assembly1_A  TM=6.811E-01  e=4.365E-01  Thermus aquaticus Y51MC23

Secondary structure (DSSP, 8-state):
-EEEEE-TT-TT-EEEEE--S---HHHHHHHHHHHHHHHHHTT-SEEEEE-TT-S---HHHHHHHHHHHHHHHHTTPEEEEE---S---